Protein AF-A0A929GRC9-F1 (afdb_monomer)

Sequence (116 aa):
LGISRKRATVVATVVITIIGIFCTLSQGPMENIKIFGQGLFSLLEYTSVNLLLPLGGFFIVIFVGWVLGKRNVKDELSNKGVFKARFINLFMVIVRVIAPVAIAIVFLNQLGLLKF

Secondary structure (DSSP, 8-state):
----HHHHHHHHHHHHHHHHHHHHHHTTTTTT--GGGS-HHHHHHHIIIIIIH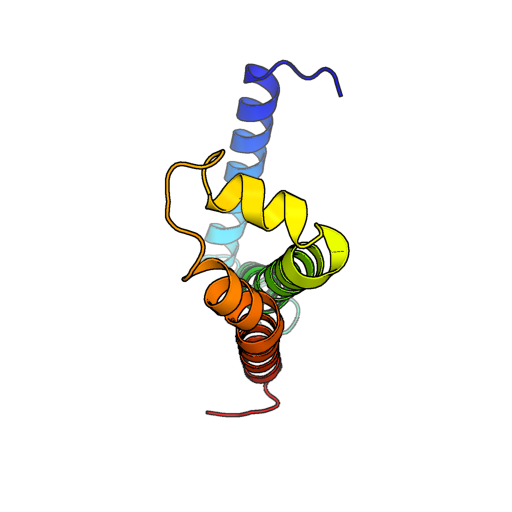HHHHHHHHHIIIIIS-HHHHHHHHTTTTTS-TTHHHHHHHIIIIIHHHHHHHHHHHHTTSS--

Radius of gyration: 20.64 Å; Cα contacts (8 Å, |Δi|>4): 68; chains: 1; bounding box: 52×46×44 Å

Structure (mmCIF, N/CA/C/O backbone):
data_AF-A0A929GRC9-F1
#
_entry.id   AF-A0A929GRC9-F1
#
loop_
_atom_site.group_PDB
_atom_site.id
_atom_site.type_symbol
_atom_site.label_atom_id
_atom_site.label_alt_id
_atom_site.label_comp_id
_atom_site.label_asym_id
_atom_site.label_entity_id
_atom_site.label_seq_id
_atom_site.pdbx_PDB_ins_code
_atom_site.Cartn_x
_atom_site.Cartn_y
_atom_site.Cartn_z
_atom_site.occupancy
_atom_site.B_iso_or_equiv
_atom_site.auth_seq_id
_atom_site.auth_comp_id
_atom_site.auth_asym_id
_atom_site.auth_atom_id
_atom_site.pdbx_PDB_model_num
ATOM 1 N N . LEU A 1 1 ? 1.707 22.481 -3.021 1.00 46.38 1 LEU A N 1
ATOM 2 C CA . LEU A 1 1 ? 1.337 22.292 -1.596 1.00 46.38 1 LEU A CA 1
ATOM 3 C C . LEU A 1 1 ? 2.550 22.583 -0.708 1.00 46.38 1 LEU A C 1
ATOM 5 O O . LEU A 1 1 ? 3.352 21.697 -0.451 1.00 46.38 1 LEU A O 1
ATOM 9 N N . GLY A 1 2 ? 2.734 23.847 -0.310 1.00 60.19 2 GLY A N 1
ATOM 10 C CA . GLY A 1 2 ? 3.877 24.325 0.487 1.00 60.19 2 GLY A CA 1
ATOM 11 C C . GLY A 1 2 ? 3.675 24.156 1.995 1.00 60.19 2 GLY A C 1
ATOM 12 O O . GLY A 1 2 ? 3.682 25.134 2.735 1.00 60.19 2 GLY A O 1
ATOM 13 N N . ILE A 1 3 ? 3.437 22.928 2.457 1.00 68.56 3 ILE A N 1
ATOM 14 C CA . ILE A 1 3 ? 3.255 22.640 3.886 1.00 68.56 3 ILE A CA 1
ATOM 15 C C . ILE A 1 3 ? 4.620 22.299 4.493 1.00 68.56 3 ILE A C 1
ATOM 17 O O . ILE A 1 3 ? 5.319 21.404 4.023 1.00 68.56 3 ILE A O 1
ATOM 21 N N . SER A 1 4 ? 5.010 23.008 5.556 1.00 74.75 4 SER A N 1
ATOM 22 C CA . SER A 1 4 ? 6.207 22.672 6.337 1.00 74.75 4 SER A CA 1
ATOM 23 C C . SER A 1 4 ? 6.089 21.246 6.886 1.00 74.75 4 SER A C 1
ATOM 25 O O . SER A 1 4 ? 5.076 20.917 7.506 1.00 74.75 4 SER A O 1
ATOM 27 N N . ARG A 1 5 ? 7.121 20.409 6.687 1.00 80.88 5 ARG A N 1
ATOM 28 C CA . ARG A 1 5 ? 7.132 18.974 7.053 1.00 80.88 5 ARG A CA 1
ATOM 29 C C . ARG A 1 5 ? 6.608 18.721 8.470 1.00 80.88 5 ARG A C 1
ATOM 31 O O . ARG A 1 5 ? 5.801 17.826 8.673 1.00 80.88 5 ARG A O 1
ATOM 38 N N . LYS A 1 6 ? 6.985 19.581 9.424 1.00 80.62 6 LYS A N 1
ATOM 39 C CA . LYS A 1 6 ? 6.536 19.497 10.823 1.00 80.62 6 LYS A CA 1
ATOM 40 C C . LYS A 1 6 ? 5.020 19.669 10.972 1.00 80.62 6 LYS A C 1
ATOM 42 O O . LYS A 1 6 ? 4.398 18.935 11.727 1.00 80.62 6 LYS A O 1
ATOM 47 N N . ARG A 1 7 ? 4.415 20.611 10.239 1.00 82.19 7 ARG A N 1
ATOM 48 C CA . ARG A 1 7 ? 2.963 20.856 10.283 1.00 82.19 7 ARG A CA 1
ATOM 49 C C . ARG A 1 7 ? 2.183 19.702 9.658 1.00 82.19 7 ARG A C 1
ATOM 51 O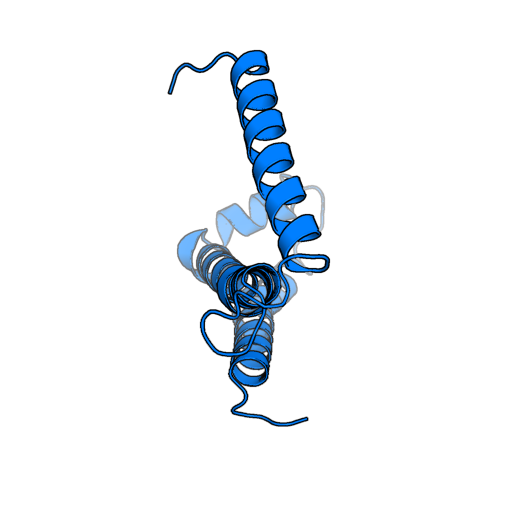 O . ARG A 1 7 ? 1.169 19.307 10.217 1.00 82.19 7 ARG A O 1
ATOM 58 N N . ALA A 1 8 ? 2.675 19.132 8.557 1.00 85.31 8 ALA A N 1
ATOM 59 C CA . ALA A 1 8 ? 2.045 17.971 7.927 1.00 85.31 8 ALA A CA 1
ATOM 60 C C . ALA A 1 8 ? 2.003 16.763 8.876 1.00 85.31 8 ALA A C 1
ATOM 62 O O . ALA A 1 8 ? 0.952 16.147 9.028 1.00 85.31 8 ALA A O 1
ATOM 63 N N . THR A 1 9 ? 3.115 16.472 9.563 1.00 87.88 9 THR A N 1
ATOM 64 C CA . THR A 1 9 ? 3.172 15.375 10.538 1.00 87.88 9 THR A CA 1
ATOM 65 C C . THR A 1 9 ? 2.209 15.600 11.700 1.00 87.88 9 THR A C 1
ATOM 67 O O . THR A 1 9 ? 1.448 14.700 12.019 1.00 87.88 9 THR A O 1
ATOM 70 N N . VAL A 1 10 ? 2.184 16.798 12.298 1.00 90.69 10 VAL A N 1
ATOM 71 C CA . VAL A 1 10 ? 1.295 17.082 13.441 1.00 90.69 10 VAL A CA 1
ATOM 72 C C . VAL A 1 10 ? -0.177 16.949 13.053 1.00 90.69 10 VAL A C 1
ATOM 74 O O . VAL A 1 10 ? -0.942 16.324 13.782 1.00 90.69 10 VAL A O 1
ATOM 77 N N . VAL A 1 11 ? -0.571 17.480 11.891 1.00 89.50 11 VAL A N 1
ATOM 78 C CA . VAL A 1 11 ? -1.951 17.356 11.399 1.00 89.50 11 VAL A CA 1
ATOM 79 C C . VAL A 1 11 ? -2.309 15.890 11.156 1.00 89.50 11 VAL A C 1
ATOM 81 O O . VAL A 1 11 ? -3.356 15.446 11.616 1.00 89.50 11 VAL A O 1
ATOM 84 N N . ALA A 1 12 ? -1.433 15.121 10.502 1.00 89.06 12 ALA A N 1
ATOM 85 C CA . ALA A 1 12 ? -1.665 13.698 10.273 1.00 89.06 12 ALA A CA 1
ATOM 86 C C . ALA A 1 12 ? -1.811 12.925 11.593 1.00 89.06 12 ALA A C 1
ATOM 88 O O . ALA A 1 12 ? -2.761 12.163 11.743 1.00 89.06 12 ALA A O 1
ATOM 89 N N . THR A 1 13 ? -0.933 13.165 12.573 1.00 90.31 13 THR A N 1
ATOM 90 C CA . THR A 1 13 ? -1.005 12.508 13.886 1.00 90.31 13 THR A CA 1
ATOM 91 C C . THR A 1 13 ? -2.313 12.824 14.603 1.00 90.31 13 THR A C 1
ATOM 93 O O . THR A 1 13 ? -2.966 11.910 15.091 1.00 9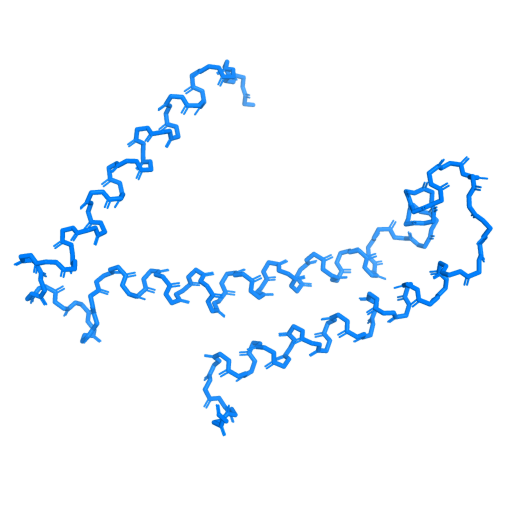0.31 13 THR A O 1
ATOM 96 N N . VAL A 1 14 ? -2.735 14.092 14.647 1.00 93.12 14 VAL A N 1
ATOM 97 C CA . VAL A 1 14 ? -3.993 14.478 15.308 1.00 93.12 14 VAL A CA 1
ATOM 98 C C . VAL A 1 14 ? -5.194 13.817 14.630 1.00 93.12 14 VAL A C 1
ATOM 100 O O . VAL A 1 14 ? -6.044 13.250 15.313 1.00 93.12 14 VAL A O 1
ATOM 103 N N . VAL A 1 15 ? -5.242 13.832 13.296 1.00 90.38 15 VAL A N 1
ATOM 104 C CA . VAL A 1 15 ? -6.335 13.219 12.528 1.00 90.38 15 VAL A CA 1
ATOM 105 C C . VAL A 1 15 ? -6.392 11.708 12.761 1.00 90.38 15 VAL A C 1
ATOM 107 O O . VAL A 1 15 ? -7.461 11.181 13.063 1.00 90.38 15 VAL A O 1
ATOM 110 N N . ILE A 1 16 ? -5.252 11.014 12.682 1.00 88.75 16 ILE A N 1
ATOM 111 C CA . ILE A 1 16 ? -5.183 9.562 12.895 1.00 88.75 16 ILE A CA 1
ATOM 112 C C . ILE A 1 16 ? -5.581 9.204 14.331 1.00 88.75 16 ILE A C 1
ATOM 114 O O . ILE A 1 16 ? -6.323 8.246 14.522 1.00 88.75 16 ILE A O 1
ATOM 118 N N . THR A 1 17 ? -5.160 9.979 15.334 1.00 89.56 17 THR A N 1
ATOM 119 C CA . THR A 1 17 ? -5.540 9.740 16.735 1.00 89.56 17 THR A CA 1
ATOM 120 C C . THR A 1 17 ? -7.042 9.909 16.956 1.00 89.56 17 THR A C 1
ATOM 122 O O . THR A 1 17 ? -7.650 9.066 17.609 1.00 89.56 17 THR A O 1
ATOM 125 N N . ILE A 1 18 ? -7.670 10.947 16.389 1.00 88.00 18 ILE A N 1
ATOM 126 C CA . ILE A 1 18 ? -9.126 11.152 16.506 1.00 88.00 18 ILE A CA 1
ATOM 127 C C . ILE A 1 18 ? -9.888 9.992 15.855 1.00 88.00 18 ILE A C 1
ATOM 129 O O . ILE A 1 18 ? -10.798 9.433 16.469 1.00 88.00 18 ILE A O 1
ATOM 133 N N . ILE A 1 19 ? -9.489 9.595 14.641 1.00 84.38 19 ILE A N 1
ATOM 134 C CA . ILE A 1 19 ? -10.086 8.449 13.941 1.00 84.38 19 ILE A CA 1
ATOM 135 C C . ILE A 1 19 ? -9.877 7.167 14.757 1.00 84.38 19 ILE A C 1
ATOM 137 O O . ILE A 1 19 ? -10.823 6.414 14.952 1.00 84.38 19 ILE A O 1
ATOM 141 N N . GLY A 1 20 ? -8.678 6.948 15.303 1.00 82.62 20 GLY A N 1
ATOM 142 C CA . GLY A 1 20 ? -8.352 5.790 16.136 1.00 82.62 20 GLY A CA 1
ATOM 143 C C . GLY A 1 20 ? -9.200 5.700 17.407 1.00 82.62 20 GLY A C 1
ATOM 144 O O . GLY A 1 20 ? -9.697 4.625 17.729 1.00 82.62 20 GLY A O 1
ATOM 145 N N . ILE A 1 21 ? -9.439 6.823 18.093 1.00 84.19 21 ILE A N 1
ATOM 146 C CA . ILE A 1 21 ? -10.338 6.873 19.259 1.00 84.19 21 ILE A CA 1
ATOM 147 C C . ILE A 1 21 ? -11.762 6.481 18.849 1.00 84.19 21 ILE A C 1
ATOM 149 O O . ILE A 1 21 ? -12.397 5.681 19.535 1.00 84.19 21 ILE A O 1
ATOM 153 N N . PHE A 1 22 ? -12.251 6.998 17.718 1.00 78.56 22 PHE A N 1
ATOM 154 C CA . PHE A 1 22 ? -13.580 6.666 17.200 1.00 78.56 22 PHE A CA 1
ATOM 155 C C . PHE A 1 22 ? -13.695 5.181 16.816 1.00 78.56 22 PHE A C 1
ATOM 157 O O . PHE A 1 22 ? -14.694 4.530 17.122 1.00 78.56 22 PHE A O 1
ATOM 164 N N . CYS A 1 23 ? -12.641 4.621 16.216 1.00 75.75 23 CYS A N 1
ATOM 165 C CA . CYS A 1 23 ? -12.529 3.203 15.880 1.00 75.75 23 CYS A CA 1
ATOM 166 C C . CYS A 1 23 ? -12.588 2.301 17.122 1.00 75.75 23 CYS A C 1
ATOM 168 O O . CYS A 1 23 ? -13.371 1.354 17.148 1.00 75.75 23 CYS A O 1
ATOM 170 N N . THR A 1 24 ? -11.819 2.617 18.168 1.00 77.88 24 THR A N 1
ATOM 171 C CA . THR A 1 24 ? -11.823 1.855 19.429 1.00 77.88 24 THR A CA 1
ATOM 172 C C . THR A 1 24 ? -13.161 1.980 20.159 1.00 77.88 24 THR A C 1
ATOM 174 O O . THR A 1 24 ? -13.671 1.000 20.697 1.00 77.88 24 THR A O 1
ATOM 177 N N . LEU A 1 25 ? -13.782 3.164 20.141 1.00 75.19 25 LEU A N 1
ATOM 178 C CA . LEU A 1 25 ? -15.093 3.385 20.757 1.00 75.19 25 LEU A CA 1
ATOM 179 C C . LEU A 1 25 ? -16.209 2.602 20.040 1.00 75.19 25 LEU A C 1
ATOM 181 O O . LEU A 1 25 ? -17.109 2.074 20.697 1.00 75.19 25 LEU A O 1
ATOM 185 N N . SER A 1 26 ? -16.115 2.466 18.710 1.00 70.31 26 SER A N 1
ATOM 186 C CA . SER A 1 26 ? -17.021 1.643 17.896 1.00 70.31 26 SER A CA 1
ATOM 187 C C . SER A 1 26 ? -16.931 0.142 18.205 1.00 70.31 26 SER A C 1
ATOM 189 O O . SER A 1 26 ? -17.874 -0.569 17.865 1.00 70.31 26 SER A O 1
ATOM 191 N N . GLN A 1 27 ? -15.835 -0.341 18.803 1.00 67.19 27 GLN A N 1
ATOM 192 C CA . GLN A 1 27 ? -15.663 -1.745 19.216 1.00 67.19 27 GLN A CA 1
ATOM 193 C C . GLN A 1 27 ? -16.103 -2.018 20.665 1.00 67.19 27 GLN A C 1
ATOM 195 O O . GLN A 1 27 ? -16.151 -3.172 21.071 1.00 67.19 27 GLN A O 1
ATOM 200 N N . GLY A 1 28 ? -16.386 -0.982 21.462 1.00 70.88 28 GLY A N 1
ATOM 201 C CA . GLY A 1 28 ? -16.771 -1.130 22.869 1.00 70.88 28 GLY A CA 1
ATOM 202 C C . GLY A 1 28 ? -18.189 -0.612 23.149 1.00 70.88 28 GLY A C 1
ATOM 203 O O . GLY A 1 28 ? -19.160 -1.259 22.769 1.00 70.88 28 GLY A O 1
ATOM 204 N N . PRO A 1 29 ? -18.371 0.555 23.797 1.00 57.72 29 PRO A N 1
ATOM 205 C CA . PRO A 1 29 ? -19.689 1.006 24.274 1.00 57.72 29 PRO A CA 1
ATOM 206 C C . PRO A 1 29 ? -20.704 1.321 23.163 1.00 57.72 29 PRO A C 1
ATOM 208 O O . PRO A 1 29 ? -21.905 1.391 23.420 1.00 57.72 29 PRO A O 1
ATOM 211 N N . MET A 1 30 ? -20.224 1.558 21.937 1.00 54.12 30 MET A N 1
ATOM 212 C CA . MET A 1 30 ? -21.021 2.006 20.790 1.00 54.12 30 MET A CA 1
ATOM 213 C C . MET A 1 30 ? -21.345 0.878 19.795 1.00 54.12 30 MET A C 1
ATOM 215 O O . MET A 1 30 ? -21.791 1.162 18.685 1.00 54.12 30 MET A O 1
ATOM 219 N N . GLU A 1 31 ? -21.199 -0.392 20.198 1.00 57.00 31 GLU A N 1
ATOM 220 C CA . GLU A 1 31 ? -21.593 -1.570 19.399 1.00 57.00 31 GLU A CA 1
ATOM 221 C C . GLU A 1 31 ? -23.061 -1.548 18.933 1.00 57.00 31 GLU A C 1
ATOM 223 O O . GLU A 1 31 ? -23.420 -2.247 17.986 1.00 57.00 31 GLU A O 1
ATOM 228 N N . ASN A 1 32 ? -23.924 -0.757 19.583 1.00 52.19 32 ASN A N 1
ATOM 229 C CA . ASN A 1 32 ? -25.338 -0.624 19.227 1.00 52.19 32 ASN A CA 1
ATOM 230 C C . ASN A 1 32 ? -25.602 0.266 18.000 1.00 52.19 32 ASN A C 1
ATOM 232 O O . ASN A 1 32 ? -26.669 0.147 17.399 1.00 52.19 32 ASN A O 1
ATOM 236 N N . ILE A 1 33 ? -24.659 1.117 17.571 1.00 56.06 33 ILE A N 1
ATOM 237 C CA . ILE A 1 33 ? -24.798 1.871 16.311 1.00 56.06 33 ILE A CA 1
ATOM 238 C C . ILE A 1 33 ? -24.245 1.010 15.171 1.00 56.06 33 ILE A C 1
ATOM 240 O O . ILE A 1 33 ? -23.171 1.250 14.620 1.00 56.06 33 ILE A O 1
ATOM 244 N N . LYS A 1 34 ? -24.989 -0.047 14.835 1.00 55.28 34 LYS A N 1
ATOM 245 C CA . LYS A 1 34 ? -24.688 -0.928 13.702 1.00 55.28 34 LYS A CA 1
ATOM 246 C C . LYS A 1 34 ? -25.263 -0.318 12.433 1.00 55.28 34 LYS A C 1
ATOM 248 O O . LYS A 1 34 ? -26.421 -0.546 12.093 1.00 55.28 34 LYS A O 1
ATOM 253 N N . ILE A 1 35 ? -24.458 0.445 11.705 1.00 55.72 35 ILE A N 1
ATOM 254 C CA . ILE A 1 35 ? -24.790 0.775 10.319 1.00 55.72 35 ILE A CA 1
ATOM 255 C C . ILE A 1 35 ? -24.493 -0.496 9.515 1.00 55.72 35 ILE A C 1
ATOM 257 O O . ILE A 1 35 ? -23.342 -0.902 9.414 1.00 55.72 35 ILE A O 1
ATOM 261 N N . PHE A 1 36 ? -25.527 -1.150 8.976 1.00 52.81 36 PHE A N 1
ATOM 262 C CA . PHE A 1 36 ? -25.404 -2.359 8.139 1.00 52.81 36 PHE A CA 1
ATOM 263 C C . PHE A 1 36 ? -25.071 -3.690 8.856 1.00 52.81 36 PHE A C 1
ATOM 265 O O . PHE A 1 36 ? -24.626 -4.642 8.221 1.00 52.81 36 PHE A O 1
ATOM 272 N N . GLY A 1 37 ? -25.309 -3.804 10.169 1.00 59.88 37 GLY A N 1
ATOM 273 C CA . GLY A 1 37 ? -25.124 -5.068 10.910 1.00 59.88 37 GLY A CA 1
ATOM 274 C C . GLY A 1 37 ? -23.676 -5.390 11.311 1.00 59.88 37 GLY A C 1
ATOM 275 O O . GLY A 1 37 ? -23.448 -6.369 12.019 1.00 59.88 37 GLY A O 1
ATOM 276 N N . GLN A 1 38 ? -22.721 -4.537 10.938 1.00 58.41 38 GLN A N 1
ATOM 277 C CA . GLN A 1 38 ? -21.325 -4.557 11.381 1.00 58.41 38 GLN A CA 1
ATOM 278 C C . GLN A 1 38 ? -20.976 -3.205 12.025 1.00 58.41 38 GLN A C 1
ATOM 280 O O . GLN A 1 38 ? -21.611 -2.191 11.732 1.00 58.41 38 GLN A O 1
ATOM 285 N N . GLY A 1 39 ? -20.007 -3.176 12.944 1.00 72.88 39 GLY A N 1
ATOM 286 C CA . GLY A 1 39 ? -19.521 -1.914 13.512 1.00 72.88 39 GLY A CA 1
ATOM 287 C C . GLY A 1 39 ? -18.891 -1.038 12.423 1.00 72.88 39 GLY A C 1
ATOM 288 O O . GLY A 1 39 ? -18.300 -1.564 11.477 1.00 72.88 39 GLY A O 1
ATOM 289 N N . LEU A 1 40 ? -18.983 0.291 12.551 1.00 73.62 40 LEU A N 1
ATOM 290 C CA . LEU A 1 40 ? -18.401 1.221 11.571 1.00 73.62 40 LEU A CA 1
ATOM 291 C C . LEU A 1 40 ? -16.907 0.936 11.344 1.00 73.62 40 LEU A C 1
ATOM 293 O O . LEU A 1 40 ? -16.435 0.983 10.210 1.00 73.62 40 LEU A O 1
ATOM 297 N N . PHE A 1 41 ? -16.184 0.585 12.411 1.00 77.81 41 PHE A N 1
ATOM 298 C CA . PHE A 1 41 ? -14.787 0.170 12.321 1.00 77.81 41 PHE A CA 1
ATOM 299 C C . PHE A 1 41 ? -14.589 -1.023 11.381 1.00 77.81 41 PHE A C 1
ATOM 301 O O . PHE A 1 41 ? -13.794 -0.929 10.452 1.00 77.81 41 PHE A O 1
ATOM 308 N N . SER A 1 42 ? -15.341 -2.110 11.573 1.00 76.38 42 SER A N 1
ATOM 309 C CA . SER A 1 42 ? -15.208 -3.318 10.753 1.00 76.38 42 SER A CA 1
ATOM 310 C C . SER A 1 42 ? -15.534 -3.059 9.285 1.00 76.38 42 SER A C 1
ATOM 312 O O . SER A 1 42 ? -14.886 -3.622 8.409 1.00 76.38 42 SER A O 1
ATOM 314 N N . LEU A 1 43 ? -16.493 -2.175 8.992 1.00 80.62 43 LEU A N 1
ATOM 315 C CA . LEU A 1 43 ? -16.840 -1.820 7.614 1.00 80.62 43 LEU A CA 1
ATOM 316 C C . LEU A 1 43 ? -15.706 -1.037 6.924 1.00 80.62 43 LEU A C 1
ATOM 318 O O . LEU A 1 43 ? -15.358 -1.303 5.768 1.00 80.62 43 LEU A O 1
ATOM 322 N N . LEU A 1 44 ? -15.104 -0.086 7.644 1.00 79.44 44 LEU A N 1
ATOM 323 C CA . LEU A 1 44 ? -13.957 0.692 7.167 1.00 79.44 44 LEU A CA 1
ATOM 324 C C . LEU A 1 44 ? -12.697 -0.171 7.032 1.00 79.44 44 LEU A C 1
ATOM 326 O O . LEU A 1 44 ? -11.960 -0.031 6.054 1.00 79.44 44 LEU A O 1
ATOM 330 N N . GLU A 1 45 ? -12.467 -1.078 7.978 1.00 82.94 45 GLU A N 1
ATOM 331 C CA . GLU A 1 45 ? -11.370 -2.042 7.947 1.00 82.94 45 GLU A CA 1
ATOM 332 C C . GLU A 1 45 ? -11.519 -2.996 6.758 1.00 82.94 45 GLU A C 1
ATOM 334 O O . GLU A 1 45 ? -10.590 -3.119 5.962 1.00 82.94 45 GLU A O 1
ATOM 339 N N . TYR A 1 46 ? -12.706 -3.579 6.559 1.00 82.38 46 TYR A N 1
ATOM 340 C CA . TYR A 1 46 ? -12.998 -4.452 5.422 1.00 82.38 46 TYR A CA 1
ATOM 341 C C . TYR A 1 46 ? -12.767 -3.732 4.090 1.00 82.38 46 TYR A C 1
ATOM 343 O O . TYR A 1 46 ? -12.076 -4.237 3.208 1.00 82.38 46 TYR A O 1
ATOM 351 N N . THR A 1 47 ? -13.278 -2.508 3.958 1.00 83.94 47 THR A N 1
ATOM 352 C CA . THR A 1 47 ? -13.068 -1.697 2.752 1.00 83.94 47 THR A CA 1
ATOM 353 C C . THR A 1 47 ? -11.582 -1.384 2.545 1.00 83.94 47 THR A C 1
ATOM 355 O O . THR A 1 47 ? -11.075 -1.424 1.427 1.00 83.94 47 THR A O 1
ATOM 358 N N . SER A 1 48 ? -10.831 -1.106 3.607 1.00 86.75 48 SER A N 1
ATOM 359 C CA . SER A 1 48 ? -9.413 -0.758 3.474 1.00 86.75 48 SER A CA 1
ATOM 360 C C . SER A 1 48 ? -8.550 -1.973 3.110 1.00 86.75 48 SER A C 1
ATOM 362 O O . SER A 1 48 ? -7.750 -1.917 2.174 1.00 86.75 48 SER A O 1
ATOM 364 N N . VAL A 1 49 ? -8.731 -3.084 3.826 1.00 85.19 49 VAL A N 1
ATOM 365 C CA . VAL A 1 49 ? -7.897 -4.290 3.714 1.00 85.19 49 VAL A CA 1
ATOM 366 C C . VAL A 1 49 ? -8.271 -5.143 2.512 1.00 85.19 49 VAL A C 1
ATOM 368 O O . VAL A 1 49 ? -7.390 -5.626 1.805 1.00 85.19 49 VAL A O 1
ATOM 371 N N . ASN A 1 50 ? -9.563 -5.297 2.243 1.00 83.31 50 ASN A N 1
ATOM 372 C CA . ASN A 1 50 ? -10.038 -6.248 1.241 1.00 83.31 50 ASN A CA 1
ATOM 373 C C . ASN A 1 50 ? -10.320 -5.585 -0.110 1.00 83.31 50 ASN A C 1
ATOM 375 O O . ASN A 1 50 ? -10.239 -6.250 -1.140 1.00 83.31 50 ASN A O 1
ATOM 379 N N . LEU A 1 51 ? -10.584 -4.273 -0.131 1.00 84.75 51 LEU A N 1
ATOM 380 C CA . LEU A 1 51 ? -10.821 -3.517 -1.365 1.00 84.75 51 LEU A CA 1
ATOM 381 C C . LEU A 1 51 ? -9.604 -2.653 -1.732 1.00 84.75 51 LEU A C 1
ATOM 383 O O . LEU A 1 51 ? -8.985 -2.889 -2.769 1.00 84.75 51 LEU A O 1
ATOM 387 N N . LEU A 1 52 ? -9.225 -1.684 -0.887 1.00 87.31 52 LEU A N 1
ATO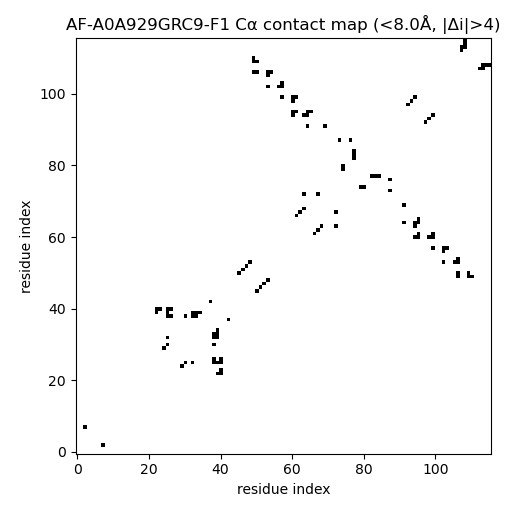M 388 C CA . LEU A 1 52 ? -8.192 -0.688 -1.218 1.00 87.31 52 LEU A CA 1
ATOM 389 C C . LEU A 1 52 ? -6.795 -1.286 -1.411 1.00 87.31 52 LEU A C 1
ATOM 391 O O . LEU A 1 52 ? -6.106 -0.905 -2.354 1.00 87.31 52 LEU A O 1
ATOM 395 N N . LEU A 1 53 ? -6.365 -2.196 -0.534 1.00 87.00 53 LEU A N 1
ATOM 396 C CA . LEU A 1 53 ? -5.034 -2.811 -0.594 1.00 87.00 53 LEU A CA 1
ATOM 397 C C . LEU A 1 53 ? -4.829 -3.634 -1.883 1.00 87.00 53 LEU A C 1
ATOM 399 O O . LEU A 1 53 ? -3.871 -3.353 -2.611 1.00 87.00 53 LEU A O 1
ATOM 403 N N . PRO A 1 54 ? -5.719 -4.583 -2.239 1.00 85.69 54 PRO A N 1
ATOM 404 C CA . PRO A 1 54 ? -5.617 -5.308 -3.502 1.00 85.69 54 PRO A CA 1
ATOM 405 C C . PRO A 1 54 ? -5.758 -4.404 -4.729 1.00 85.69 54 PRO A C 1
ATOM 407 O O . PRO A 1 54 ? -4.979 -4.552 -5.667 1.00 85.69 54 PRO A O 1
ATOM 410 N N . LEU A 1 55 ? -6.683 -3.432 -4.728 1.00 87.12 55 LEU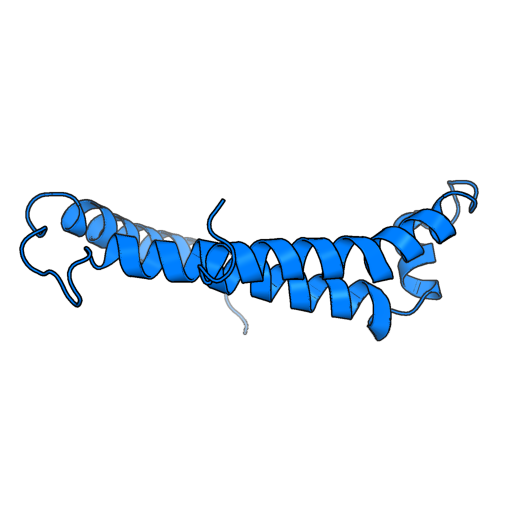 A N 1
ATOM 411 C CA . LEU A 1 55 ? -6.822 -2.473 -5.834 1.00 87.12 55 LEU A CA 1
ATOM 412 C C . LEU A 1 55 ? -5.561 -1.627 -6.014 1.00 87.12 55 LEU A C 1
ATOM 414 O O . LEU A 1 55 ? -5.070 -1.478 -7.132 1.00 87.12 55 LEU A O 1
ATOM 418 N N . GLY A 1 56 ? -5.005 -1.105 -4.921 1.00 87.94 56 GLY A N 1
ATOM 419 C CA . GLY A 1 56 ? -3.757 -0.349 -4.935 1.00 87.94 56 GLY A CA 1
ATOM 420 C C . GLY A 1 56 ? -2.606 -1.188 -5.482 1.00 87.94 56 GLY A C 1
ATOM 421 O O . GLY A 1 56 ? -1.905 -0.754 -6.395 1.00 87.94 56 GLY A O 1
ATOM 422 N N . GLY A 1 57 ? -2.466 -2.426 -5.000 1.00 85.62 57 GLY A N 1
ATOM 423 C CA . GLY A 1 57 ? -1.497 -3.385 -5.527 1.00 85.62 57 GLY A CA 1
ATOM 424 C C . GLY A 1 57 ? -1.695 -3.657 -7.019 1.00 85.62 57 GLY A C 1
ATOM 425 O O . GLY A 1 57 ? -0.724 -3.664 -7.774 1.00 85.62 57 GLY A O 1
ATOM 426 N N . PHE A 1 58 ? -2.941 -3.829 -7.467 1.00 85.31 58 PHE A N 1
ATOM 427 C CA . PHE A 1 58 ? -3.277 -4.097 -8.866 1.00 85.31 58 PHE A CA 1
ATOM 428 C C . PHE A 1 58 ? -2.843 -2.947 -9.776 1.00 85.31 58 PHE A C 1
ATOM 430 O O . PHE A 1 58 ? -2.159 -3.168 -10.779 1.00 85.31 58 PHE A O 1
ATOM 437 N N . PHE A 1 59 ? -3.167 -1.709 -9.388 1.00 86.06 59 PHE A N 1
ATOM 438 C CA . PHE A 1 59 ? -2.745 -0.520 -10.124 1.00 86.06 59 PHE A CA 1
ATOM 439 C C . PHE A 1 59 ?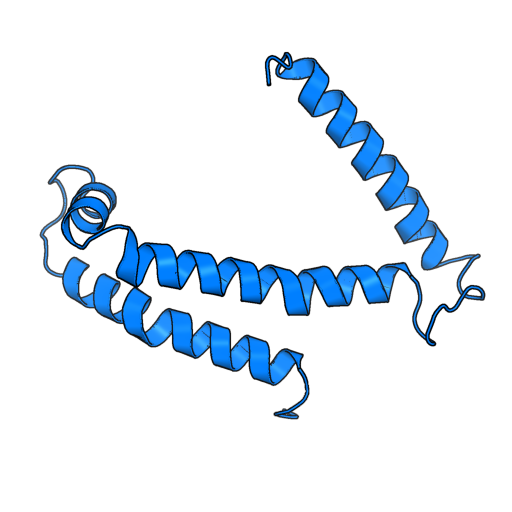 -1.225 -0.371 -10.152 1.00 86.06 59 PHE A C 1
ATOM 441 O O . PHE A 1 59 ? -0.670 -0.090 -11.215 1.00 86.06 59 PHE A O 1
ATOM 448 N N . ILE A 1 60 ? -0.538 -0.613 -9.030 1.00 84.88 60 ILE A N 1
ATOM 449 C CA . ILE A 1 60 ? 0.930 -0.558 -8.967 1.00 84.88 60 ILE A CA 1
ATOM 450 C C . ILE A 1 60 ? 1.545 -1.602 -9.903 1.00 84.88 60 ILE A C 1
ATOM 452 O O . ILE A 1 60 ? 2.447 -1.284 -10.673 1.00 84.88 60 ILE A O 1
ATOM 456 N N . VAL A 1 61 ? 1.049 -2.838 -9.889 1.00 83.25 61 VAL A N 1
ATOM 457 C CA . VAL A 1 61 ? 1.587 -3.925 -10.718 1.00 83.25 61 VAL A CA 1
ATOM 458 C C . VAL A 1 61 ? 1.354 -3.680 -12.208 1.00 83.25 61 VAL A C 1
ATOM 460 O O . VAL A 1 61 ? 2.268 -3.895 -13.006 1.00 83.25 61 VAL A O 1
ATOM 463 N N . ILE A 1 62 ? 0.183 -3.169 -12.599 1.00 81.69 62 ILE A N 1
ATOM 464 C CA . ILE A 1 62 ? -0.067 -2.745 -13.985 1.00 81.69 62 ILE A CA 1
ATOM 465 C C . ILE A 1 62 ? 0.872 -1.601 -14.366 1.00 81.69 62 ILE A C 1
ATOM 467 O O . ILE A 1 62 ? 1.501 -1.643 -15.426 1.00 81.69 62 ILE A O 1
ATOM 471 N N . PHE A 1 63 ? 1.016 -0.601 -13.497 1.00 81.75 63 PHE A N 1
ATOM 472 C CA . PHE A 1 63 ? 1.889 0.538 -13.748 1.00 81.75 63 PHE A CA 1
ATOM 473 C C . PHE A 1 63 ? 3.349 0.100 -13.937 1.00 81.75 63 PHE A C 1
ATOM 475 O O . PHE A 1 63 ? 3.976 0.450 -14.936 1.00 81.75 63 PHE A O 1
ATOM 482 N N . VAL A 1 64 ? 3.876 -0.751 -13.056 1.00 77.88 64 VAL A N 1
ATOM 483 C CA . VAL A 1 64 ? 5.251 -1.268 -13.156 1.00 77.88 64 VAL A CA 1
ATOM 484 C C . VAL A 1 64 ? 5.417 -2.213 -14.355 1.00 77.88 64 VAL A C 1
ATOM 486 O O . VAL A 1 64 ? 6.412 -2.136 -15.077 1.00 77.88 64 VAL A O 1
ATOM 489 N N . GLY A 1 65 ? 4.450 -3.098 -14.607 1.00 73.69 65 GLY A N 1
ATOM 490 C CA . GLY A 1 65 ? 4.540 -4.124 -15.650 1.00 73.69 65 GLY A CA 1
ATOM 491 C C . GLY A 1 65 ? 4.328 -3.613 -17.081 1.00 73.69 65 GLY A C 1
ATOM 492 O O . GLY A 1 65 ? 4.893 -4.187 -18.027 1.00 73.69 65 GLY A O 1
ATOM 493 N N . TRP A 1 66 ? 3.520 -2.561 -17.254 1.00 73.31 66 TRP A N 1
ATOM 494 C CA . TRP A 1 66 ? 3.109 -2.034 -18.561 1.00 73.31 66 TRP A CA 1
ATOM 495 C C . TRP A 1 66 ? 3.510 -0.576 -18.811 1.00 73.31 66 TRP A C 1
ATOM 497 O O . TRP A 1 66 ? 3.891 -0.271 -19.939 1.00 73.31 66 TRP A O 1
ATOM 507 N N . VAL A 1 67 ? 3.484 0.306 -17.804 1.00 72.31 67 VAL A N 1
ATOM 508 C CA . VAL A 1 67 ? 3.683 1.759 -18.003 1.00 72.31 67 VAL A CA 1
ATOM 509 C C . VAL A 1 67 ? 5.133 2.201 -17.779 1.00 72.31 67 VAL A C 1
ATOM 511 O O . VAL A 1 67 ? 5.645 3.004 -18.553 1.00 72.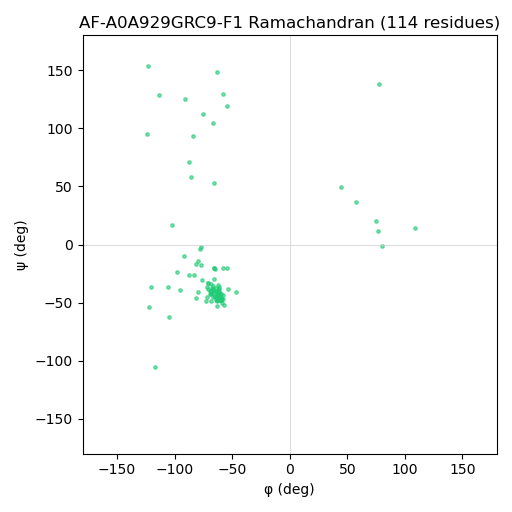31 67 VAL A O 1
ATOM 514 N N . LEU A 1 68 ? 5.835 1.650 -16.782 1.00 69.00 68 LEU A N 1
ATOM 515 C CA . LEU A 1 68 ? 7.188 2.099 -16.406 1.00 69.00 68 LEU A CA 1
ATOM 516 C C . LEU A 1 68 ? 8.250 1.838 -17.496 1.00 69.00 68 LEU A C 1
ATOM 518 O O . LEU A 1 68 ? 9.295 2.482 -17.524 1.00 69.00 68 LEU A O 1
ATOM 522 N N . GLY A 1 69 ? 7.976 0.913 -18.422 1.00 60.09 69 GLY A N 1
ATOM 523 C CA . GLY A 1 69 ? 8.867 0.566 -19.527 1.00 60.09 69 GLY A CA 1
ATOM 524 C C . GLY A 1 69 ? 10.036 -0.331 -19.099 1.00 60.09 69 GLY A C 1
ATOM 525 O O . GLY A 1 69 ? 10.692 -0.127 -18.079 1.00 60.09 69 GLY A O 1
ATOM 526 N N . LYS A 1 70 ? 10.358 -1.341 -19.921 1.00 59.78 70 LYS A N 1
ATOM 527 C CA . LYS A 1 70 ? 11.386 -2.357 -19.605 1.00 59.78 70 LYS A CA 1
ATOM 528 C C . LYS A 1 70 ? 12.785 -1.782 -19.330 1.00 59.78 70 LYS A C 1
ATOM 530 O O . LYS A 1 70 ? 13.610 -2.492 -18.772 1.00 59.78 70 LYS A O 1
ATOM 535 N N . ARG A 1 71 ? 13.085 -0.556 -19.779 1.00 58.66 71 ARG A N 1
ATOM 536 C CA . ARG A 1 71 ? 14.395 0.100 -19.599 1.00 58.66 71 ARG A CA 1
ATOM 537 C C . ARG A 1 71 ? 14.522 0.735 -18.210 1.00 58.66 71 ARG A C 1
ATOM 539 O O . ARG A 1 71 ? 15.485 0.427 -17.527 1.00 58.66 71 ARG A O 1
ATOM 546 N N . ASN A 1 72 ? 13.513 1.467 -17.736 1.00 60.94 72 ASN A N 1
ATOM 547 C CA . ASN A 1 72 ? 13.550 2.072 -16.397 1.00 60.94 72 ASN A CA 1
ATOM 548 C C . ASN A 1 72 ? 13.501 1.016 -15.287 1.00 60.94 72 ASN A C 1
ATOM 550 O O . ASN A 1 72 ? 14.256 1.105 -14.328 1.00 60.94 72 ASN A O 1
ATOM 554 N N . VAL A 1 73 ? 12.698 -0.043 -15.465 1.00 60.81 73 VAL A N 1
ATOM 555 C CA . VAL A 1 73 ? 12.673 -1.188 -14.533 1.00 60.81 73 VAL A CA 1
ATOM 556 C C . VAL A 1 73 ? 14.044 -1.873 -14.470 1.00 60.81 73 VAL A C 1
ATOM 558 O O . VAL A 1 73 ? 14.490 -2.286 -13.405 1.00 60.81 73 VAL A O 1
ATOM 561 N N . LYS A 1 74 ? 14.742 -1.982 -15.609 1.00 56.69 74 LYS A N 1
ATOM 562 C CA . LYS A 1 74 ? 16.108 -2.520 -15.662 1.00 56.69 74 LYS A CA 1
ATOM 563 C C . LYS A 1 74 ? 17.113 -1.612 -14.969 1.00 56.69 74 LYS A C 1
ATOM 565 O O . LYS A 1 74 ? 17.974 -2.137 -14.277 1.00 56.69 74 LYS A O 1
ATOM 570 N N . ASP A 1 75 ? 17.010 -0.303 -15.145 1.00 61.41 75 ASP A N 1
ATOM 571 C CA . ASP A 1 75 ? 17.953 0.650 -14.561 1.00 61.41 75 ASP A CA 1
ATOM 572 C C . ASP A 1 75 ? 17.779 0.779 -13.039 1.00 61.41 75 ASP A C 1
ATOM 574 O O . ASP A 1 75 ? 18.784 0.847 -12.324 1.00 61.41 75 ASP A O 1
ATOM 578 N N . GLU A 1 76 ? 16.539 0.708 -12.534 1.00 64.69 76 GLU A N 1
ATOM 579 C CA . GLU A 1 76 ? 16.251 0.627 -11.094 1.00 64.69 76 GLU A CA 1
ATOM 580 C C . GLU A 1 76 ? 16.705 -0.708 -10.486 1.00 64.69 76 GLU A C 1
ATOM 582 O O . GLU A 1 76 ? 17.419 -0.713 -9.485 1.00 64.69 76 GLU A O 1
ATOM 587 N N . LEU A 1 77 ? 16.367 -1.850 -11.101 1.00 57.59 77 LEU A N 1
ATOM 588 C CA . LEU A 1 77 ? 16.734 -3.173 -10.566 1.00 57.59 77 LEU A CA 1
ATOM 589 C C . LEU A 1 77 ? 18.227 -3.485 -10.685 1.00 57.59 77 LEU A C 1
ATOM 591 O O . LEU A 1 77 ? 18.783 -4.191 -9.848 1.00 57.59 77 LEU A O 1
ATOM 595 N N . SER A 1 78 ? 18.881 -2.995 -11.738 1.00 54.66 78 SER A N 1
ATOM 596 C CA . SER A 1 78 ? 20.319 -3.185 -11.955 1.00 54.66 78 SER A CA 1
ATOM 597 C C . SER A 1 78 ? 21.163 -2.241 -11.091 1.00 54.66 78 SER A C 1
ATOM 599 O O . SER A 1 78 ? 22.392 -2.323 -11.134 1.00 54.66 78 SER A O 1
ATOM 601 N N . ASN A 1 79 ? 20.532 -1.338 -10.324 1.00 56.97 79 ASN A N 1
ATOM 602 C CA . ASN A 1 79 ? 21.204 -0.293 -9.553 1.00 56.97 79 ASN A CA 1
ATOM 603 C C . ASN A 1 79 ? 22.295 0.399 -10.394 1.00 56.97 79 ASN A C 1
ATOM 605 O O . ASN A 1 79 ? 23.459 0.466 -10.002 1.00 56.97 79 ASN A O 1
ATOM 609 N N . LYS A 1 80 ? 21.934 0.813 -11.619 1.00 54.62 80 LYS A N 1
ATOM 610 C CA . LYS A 1 80 ? 22.863 1.372 -12.622 1.00 54.62 80 LYS A CA 1
ATOM 611 C C . LYS A 1 80 ? 24.047 0.464 -13.028 1.00 54.62 80 LYS A C 1
ATOM 613 O O . LYS A 1 80 ? 25.127 0.968 -13.319 1.00 54.62 80 LYS A O 1
ATOM 618 N N . GLY A 1 81 ? 23.857 -0.856 -13.128 1.00 51.78 81 GLY A N 1
ATOM 619 C CA . GLY A 1 81 ? 24.782 -1.745 -13.856 1.00 51.78 81 GLY A CA 1
ATOM 620 C C . GLY A 1 81 ? 25.645 -2.693 -13.019 1.00 51.78 81 GLY A C 1
ATOM 621 O O . GLY A 1 81 ? 26.586 -3.264 -13.563 1.00 51.78 81 GLY A O 1
ATOM 622 N N . VAL A 1 82 ? 25.349 -2.899 -11.731 1.00 51.62 82 VAL A N 1
ATOM 623 C CA . VAL A 1 82 ? 26.216 -3.707 -10.845 1.00 51.62 82 VAL A CA 1
ATOM 624 C C . VAL A 1 82 ? 25.874 -5.207 -10.879 1.00 51.62 82 VAL A C 1
ATOM 626 O O . VAL A 1 82 ? 26.753 -6.041 -10.673 1.00 51.62 82 VAL A O 1
ATOM 629 N N . PHE A 1 83 ? 24.631 -5.592 -11.204 1.00 47.25 83 PHE A N 1
ATOM 630 C CA . PHE A 1 83 ? 24.205 -7.001 -11.195 1.00 47.25 83 PHE A CA 1
ATOM 631 C C . PHE A 1 83 ? 23.866 -7.556 -12.587 1.00 47.25 83 PHE A C 1
ATOM 633 O O . PHE A 1 83 ? 23.078 -6.999 -13.351 1.00 47.25 83 PHE A O 1
ATOM 640 N N . LYS A 1 84 ? 24.473 -8.709 -12.911 1.00 45.31 84 LYS A N 1
ATOM 641 C CA . LYS A 1 84 ? 24.376 -9.401 -14.207 1.00 45.31 84 LYS A CA 1
ATOM 642 C C . LYS A 1 84 ? 22.914 -9.667 -14.588 1.00 45.31 84 LYS A C 1
ATOM 644 O O . LYS A 1 84 ? 22.192 -10.409 -13.922 1.00 45.31 84 LYS A O 1
ATOM 649 N N . ALA A 1 85 ? 22.519 -9.089 -15.718 1.00 52.19 85 ALA A N 1
ATOM 650 C CA . ALA A 1 85 ? 21.180 -9.019 -16.293 1.00 52.19 85 ALA A CA 1
ATOM 651 C C . ALA A 1 85 ? 20.570 -10.367 -16.756 1.00 52.19 85 ALA A C 1
ATOM 653 O O . ALA A 1 85 ? 20.121 -10.485 -17.895 1.00 52.19 85 ALA A O 1
ATOM 654 N N . ARG A 1 86 ? 20.529 -11.394 -15.894 1.00 54.03 86 ARG A N 1
ATOM 655 C CA . ARG A 1 86 ? 19.849 -12.678 -16.174 1.00 54.03 86 ARG A CA 1
ATOM 656 C C . ARG A 1 86 ? 18.529 -12.837 -15.405 1.00 54.03 86 ARG A C 1
ATOM 658 O O . ARG A 1 86 ? 17.554 -13.296 -15.989 1.00 54.03 86 ARG A O 1
ATOM 665 N N . PHE A 1 87 ? 18.440 -12.358 -14.161 1.00 59.75 87 PHE A N 1
ATOM 666 C CA . PHE A 1 87 ? 17.208 -12.426 -13.348 1.00 59.75 87 PHE A CA 1
ATOM 667 C C . PHE A 1 87 ? 16.162 -11.351 -13.679 1.00 59.75 87 PHE A C 1
ATOM 669 O O . PHE A 1 87 ? 14.995 -11.485 -13.330 1.00 59.75 87 PHE A O 1
ATOM 676 N N . ILE A 1 88 ? 16.548 -10.315 -14.420 1.00 62.62 88 ILE A N 1
ATOM 677 C CA . ILE A 1 88 ? 15.679 -9.197 -14.812 1.00 62.62 88 ILE A CA 1
ATOM 678 C C . ILE A 1 88 ? 14.521 -9.631 -15.725 1.00 62.62 88 ILE A C 1
ATOM 680 O O . ILE A 1 88 ? 13.412 -9.113 -15.608 1.00 62.62 88 ILE A O 1
ATOM 684 N N . ASN A 1 89 ? 14.756 -10.581 -16.637 1.00 64.50 89 ASN A N 1
ATOM 685 C CA . ASN A 1 89 ? 13.687 -11.101 -17.492 1.00 64.50 89 ASN A CA 1
ATOM 686 C C . ASN A 1 89 ? 12.704 -11.960 -16.687 1.00 64.50 89 ASN A C 1
ATOM 688 O O . ASN A 1 89 ? 11.503 -11.847 -16.906 1.00 64.50 89 ASN A O 1
ATOM 692 N N . LEU A 1 90 ? 13.197 -12.758 -15.732 1.00 67.88 90 LEU A N 1
ATOM 693 C CA . LEU A 1 90 ? 12.353 -13.552 -14.837 1.00 67.88 90 LEU A CA 1
ATOM 694 C C . LEU A 1 90 ? 11.500 -12.640 -13.944 1.00 67.88 90 LEU A C 1
ATOM 696 O O . LEU A 1 90 ? 10.291 -12.821 -13.865 1.00 67.88 90 LEU A O 1
ATOM 700 N N . PHE A 1 91 ? 12.104 -11.601 -13.362 1.00 68.12 91 PHE A N 1
ATOM 701 C CA . PHE A 1 91 ? 11.396 -10.598 -12.569 1.00 68.12 91 PHE A CA 1
ATOM 702 C C . PHE A 1 91 ? 10.315 -9.874 -13.381 1.00 68.12 91 PHE A C 1
ATOM 704 O O . PHE A 1 91 ? 9.190 -9.730 -12.915 1.00 68.12 91 PHE A O 1
ATOM 711 N N . MET A 1 92 ? 10.603 -9.492 -14.631 1.00 67.31 92 MET A N 1
ATOM 712 C CA . MET A 1 92 ? 9.582 -8.911 -15.510 1.00 67.31 92 MET A CA 1
ATOM 713 C C . MET A 1 92 ? 8.422 -9.870 -15.799 1.00 67.31 92 MET A C 1
ATOM 715 O O . MET A 1 92 ? 7.288 -9.411 -15.894 1.00 67.31 92 MET A O 1
ATOM 719 N N . VAL A 1 93 ? 8.670 -11.177 -15.941 1.00 70.50 93 VAL A N 1
ATOM 720 C CA . VAL A 1 93 ? 7.598 -12.175 -16.118 1.00 70.50 93 VAL A CA 1
ATOM 721 C C . VAL A 1 93 ? 6.779 -12.324 -14.835 1.00 70.50 93 VAL A C 1
ATOM 723 O O . VAL A 1 93 ? 5.551 -12.331 -14.900 1.00 70.50 93 VAL A O 1
ATOM 726 N N . ILE A 1 94 ? 7.435 -12.355 -13.672 1.00 73.94 94 ILE A N 1
ATOM 727 C CA . ILE A 1 94 ? 6.767 -12.401 -12.364 1.00 73.94 94 ILE A CA 1
ATOM 728 C C . ILE A 1 94 ? 5.856 -11.180 -12.195 1.00 73.94 94 ILE A C 1
ATOM 730 O O . ILE A 1 94 ? 4.673 -11.334 -11.916 1.00 73.94 94 ILE A O 1
ATOM 734 N N . VAL A 1 95 ? 6.363 -9.971 -12.438 1.00 73.44 95 VAL A N 1
ATOM 735 C CA . VAL A 1 95 ? 5.581 -8.736 -12.265 1.00 73.44 95 VAL A CA 1
ATOM 736 C C . VAL A 1 95 ? 4.493 -8.585 -13.328 1.00 73.44 95 VAL A C 1
ATOM 738 O O . VAL A 1 95 ? 3.426 -8.062 -13.037 1.00 73.44 95 VAL A O 1
ATOM 741 N N . ARG A 1 96 ? 4.714 -9.049 -14.562 1.00 73.38 96 ARG A N 1
ATOM 742 C CA . ARG A 1 96 ? 3.726 -8.902 -15.641 1.00 73.38 96 ARG A CA 1
ATOM 743 C C . ARG A 1 96 ? 2.637 -9.977 -15.630 1.00 73.38 96 ARG A C 1
ATOM 745 O O . ARG A 1 96 ? 1.563 -9.718 -16.160 1.00 73.38 96 ARG A O 1
ATOM 752 N N . VAL A 1 97 ? 2.909 -11.164 -15.081 1.00 74.62 97 VAL A N 1
ATOM 753 C CA . VAL A 1 97 ? 1.994 -12.320 -15.145 1.00 74.62 97 VAL A CA 1
ATOM 754 C C . VAL A 1 97 ? 1.618 -12.824 -13.757 1.00 74.62 97 VAL A C 1
ATOM 756 O O . VAL A 1 97 ? 0.438 -12.900 -13.443 1.00 74.62 97 VAL A O 1
ATOM 759 N N . ILE A 1 98 ? 2.591 -13.127 -12.897 1.00 79.50 98 ILE A N 1
ATOM 760 C CA . ILE A 1 98 ? 2.313 -13.753 -11.594 1.00 79.50 98 ILE A CA 1
ATOM 761 C C . ILE A 1 98 ? 1.667 -12.758 -10.629 1.00 79.50 98 ILE A C 1
ATOM 763 O O . ILE A 1 98 ? 0.668 -13.078 -9.996 1.00 79.50 98 ILE A O 1
ATOM 767 N N . ALA A 1 99 ? 2.196 -11.539 -10.544 1.00 81.75 99 ALA A N 1
ATOM 768 C CA . ALA A 1 99 ? 1.687 -10.506 -9.653 1.00 81.75 99 ALA A CA 1
ATOM 769 C C . ALA A 1 99 ? 0.233 -10.081 -9.959 1.00 81.75 99 ALA A C 1
ATOM 771 O O . ALA A 1 99 ? -0.567 -10.071 -9.024 1.00 81.75 99 ALA A O 1
ATOM 772 N N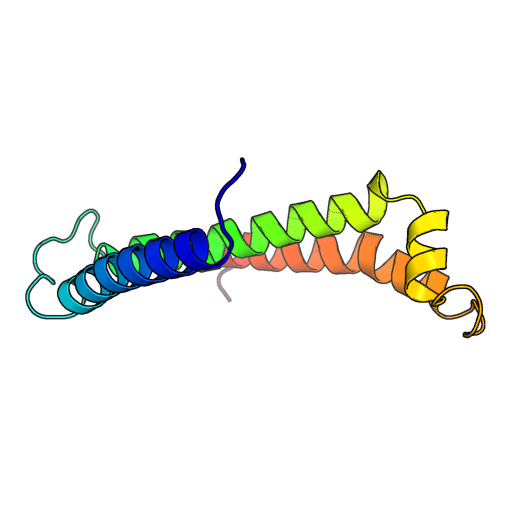 . PRO A 1 100 ? -0.177 -9.788 -11.215 1.00 78.94 100 PRO A N 1
ATOM 773 C CA . PRO A 1 100 ? -1.568 -9.429 -11.483 1.00 78.94 100 PRO A CA 1
ATOM 774 C C . PRO A 1 100 ? -2.516 -10.616 -11.291 1.00 78.94 100 PRO A C 1
ATOM 776 O O . PRO A 1 100 ? 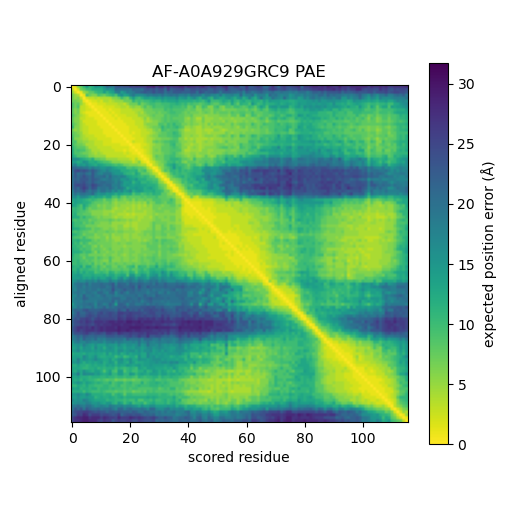-3.627 -10.414 -10.815 1.00 78.94 100 PRO A O 1
ATOM 779 N N . VAL A 1 101 ? -2.079 -11.847 -11.590 1.00 83.19 101 VAL A N 1
ATOM 780 C CA . VAL A 1 101 ? -2.878 -13.058 -11.339 1.00 83.19 101 VAL A CA 1
ATOM 781 C C . VAL A 1 101 ? -3.058 -13.296 -9.839 1.00 83.19 101 VAL A C 1
ATOM 783 O O . VAL A 1 101 ? -4.177 -13.531 -9.399 1.00 83.19 101 VAL A O 1
ATOM 786 N N . ALA A 1 102 ? -1.999 -13.170 -9.036 1.00 82.62 102 ALA A N 1
ATOM 787 C CA . ALA A 1 102 ? -2.082 -13.308 -7.583 1.00 82.62 102 ALA A CA 1
ATOM 788 C C . ALA A 1 102 ? -3.018 -12.259 -6.965 1.00 82.62 102 ALA A C 1
ATOM 790 O O . ALA A 1 102 ? -3.857 -12.599 -6.135 1.00 82.62 102 ALA A O 1
ATOM 791 N N . ILE A 1 103 ? -2.929 -11.000 -7.409 1.00 84.62 103 ILE A N 1
ATOM 792 C CA . ILE A 1 103 ? -3.810 -9.931 -6.922 1.00 84.62 103 ILE A CA 1
ATOM 793 C C . ILE A 1 103 ? -5.257 -10.164 -7.365 1.00 84.62 103 ILE A C 1
ATOM 795 O O . ILE A 1 103 ? -6.164 -9.981 -6.560 1.00 84.62 103 ILE A O 1
ATOM 799 N N . ALA A 1 104 ? -5.485 -10.624 -8.599 1.00 81.94 104 ALA A N 1
ATOM 800 C CA . ALA A 1 104 ? -6.819 -10.993 -9.065 1.00 81.94 104 ALA A CA 1
ATOM 801 C C . ALA A 1 104 ? -7.418 -12.145 -8.240 1.00 81.94 104 ALA A C 1
ATOM 803 O O . ALA A 1 104 ? -8.589 -12.080 -7.877 1.00 81.94 104 ALA A O 1
ATOM 804 N N . ILE A 1 105 ? -6.622 -13.162 -7.884 1.00 81.81 105 ILE A N 1
ATOM 805 C CA . ILE A 1 105 ? -7.058 -14.274 -7.022 1.00 81.81 105 ILE A CA 1
ATOM 806 C C . ILE A 1 105 ? -7.418 -13.770 -5.622 1.00 81.81 105 ILE A C 1
ATOM 808 O O . ILE A 1 105 ? -8.487 -14.107 -5.117 1.00 81.81 105 ILE A O 1
ATOM 812 N N . VAL A 1 106 ? -6.565 -12.940 -5.009 1.00 82.62 106 VAL A N 1
ATOM 813 C CA . VAL A 1 106 ? -6.846 -12.348 -3.691 1.00 82.62 106 VAL A CA 1
ATOM 814 C C . VAL A 1 106 ? -8.122 -11.512 -3.756 1.00 82.62 106 VAL A C 1
ATOM 816 O O . VAL A 1 106 ? -8.996 -11.683 -2.920 1.00 82.62 106 VAL A O 1
ATOM 819 N N . PHE A 1 107 ? -8.287 -10.671 -4.776 1.00 79.62 107 PHE A N 1
ATOM 820 C CA . PHE A 1 107 ? -9.484 -9.846 -4.935 1.00 79.62 107 PHE A CA 1
ATOM 821 C C . PHE A 1 107 ? -10.767 -10.675 -5.106 1.00 79.62 107 PHE A C 1
ATOM 823 O O . PHE A 1 107 ? -11.792 -10.359 -4.508 1.00 79.62 107 PHE A O 1
ATOM 830 N N . LEU A 1 108 ? -10.711 -11.765 -5.879 1.00 77.94 108 LEU A N 1
ATOM 831 C CA . LEU A 1 108 ? -11.836 -12.689 -6.070 1.00 77.94 108 LEU A CA 1
ATOM 832 C C . LEU A 1 108 ? -12.195 -13.465 -4.796 1.00 77.94 108 LEU A C 1
ATOM 834 O O . LEU A 1 108 ? -13.378 -13.687 -4.534 1.00 77.94 108 LEU A O 1
ATOM 838 N N . ASN A 1 109 ? -11.193 -13.865 -4.007 1.00 77.56 109 ASN A N 1
ATOM 839 C CA . ASN A 1 109 ? -11.404 -14.495 -2.703 1.00 77.56 109 ASN A CA 1
ATOM 840 C C . ASN A 1 109 ? -12.059 -13.503 -1.725 1.00 77.56 109 ASN A C 1
ATOM 842 O O . ASN A 1 109 ? -13.079 -13.815 -1.118 1.00 77.56 109 ASN A O 1
ATOM 846 N N . GLN A 1 110 ? -11.558 -12.267 -1.688 1.00 70.31 110 GLN A N 1
ATOM 847 C CA . GLN A 1 110 ? -12.081 -11.200 -0.836 1.00 70.31 110 GLN A CA 1
ATOM 848 C C . GLN A 1 110 ? -13.504 -10.752 -1.209 1.00 70.31 110 GLN A C 1
ATOM 850 O O . GLN A 1 110 ? -14.269 -10.356 -0.339 1.00 70.31 110 GLN A O 1
ATOM 855 N N . LEU A 1 111 ? -13.902 -10.850 -2.483 1.00 68.88 111 LEU A N 1
ATOM 856 C CA . LEU A 1 111 ? -15.281 -10.601 -2.932 1.00 68.88 111 LEU A CA 1
ATOM 857 C C . LEU A 1 111 ? -16.253 -11.757 -2.623 1.00 68.88 111 LEU A C 1
ATOM 859 O O . LEU A 1 111 ? -17.444 -11.643 -2.910 1.00 68.88 111 LEU A O 1
ATOM 863 N N . GLY A 1 112 ? -15.779 -12.866 -2.044 1.00 65.12 112 GLY A N 1
ATOM 864 C CA . GLY A 1 112 ? -16.622 -13.986 -1.615 1.00 65.12 112 GLY A CA 1
ATOM 865 C C . GLY A 1 112 ? -17.119 -14.901 -2.743 1.00 65.12 112 GLY A C 1
ATOM 866 O O . GLY A 1 112 ? -17.990 -15.737 -2.503 1.00 65.12 112 GLY A O 1
ATOM 867 N N . LEU A 1 113 ? -16.575 -14.778 -3.963 1.00 55.97 113 LEU A N 1
ATOM 868 C CA . LEU A 1 113 ? -16.924 -15.631 -5.114 1.00 55.97 113 LEU A CA 1
ATOM 869 C C . LEU A 1 113 ? -16.197 -16.988 -5.106 1.00 55.97 113 LEU A C 1
ATOM 871 O O . LEU A 1 113 ? -16.636 -17.924 -5.771 1.00 55.97 113 LEU A O 1
ATOM 875 N N . LEU A 1 114 ? -15.126 -17.120 -4.320 1.00 47.22 114 LEU A N 1
ATOM 876 C CA . LEU A 1 114 ? -14.466 -18.388 -4.016 1.00 47.22 114 LEU A CA 1
ATOM 877 C C . LEU A 1 114 ? -14.426 -18.553 -2.496 1.00 47.22 114 LEU A C 1
ATOM 879 O O . LEU A 1 114 ? -13.535 -18.028 -1.836 1.00 47.22 114 LEU A O 1
ATOM 883 N N . LYS A 1 115 ? -15.412 -19.271 -1.945 1.00 41.12 115 LYS A N 1
ATOM 884 C CA . LYS A 1 115 ? -15.335 -19.797 -0.579 1.00 41.12 115 LYS A CA 1
ATOM 885 C C . LYS A 1 115 ? -14.235 -20.858 -0.539 1.00 41.12 115 LYS A C 1
ATOM 887 O O . LYS A 1 115 ? -14.448 -21.964 -1.033 1.00 41.12 115 LYS A O 1
ATOM 892 N N . PHE A 1 116 ? -13.094 -20.512 0.038 1.00 44.62 116 PHE A N 1
ATOM 893 C CA . PHE A 1 116 ? -12.178 -21.464 0.656 1.00 44.62 116 PHE A CA 1
ATOM 894 C C . PHE A 1 116 ? -11.905 -20.992 2.076 1.00 44.62 116 PHE A C 1
ATOM 896 O O . PHE A 1 116 ? -11.663 -19.774 2.229 1.00 44.62 116 PHE A O 1
#

Foldseek 3Di:
DPDDPVRVVVVVVVVVVVVVVVLVCQVPPVVVPDPPNGGPNVVVVLCVPQPVVLVVQLVVLCCLQPPCDLVNLCCVVCVNPVDDPPCSVVVSCCSNPVSNVVSVVSNCVSVVVDDD

Mean predicted aligned error: 11.65 Å

pLDDT: mean 72.18, std 13.16, range [41.12, 93.12]

Solvent-accessible surface area (backbone atoms only — not comparable to full-atom values): 6582 Å² total; per-residue (Å²): 136,95,68,57,70,69,59,53,51,53,52,50,50,53,53,51,50,56,52,49,52,53,38,55,42,29,75,53,93,43,54,81,63,44,68,90,83,40,33,59,44,58,55,53,48,48,46,45,62,51,45,48,47,39,51,51,51,41,53,51,36,48,39,60,52,66,66,56,41,81,62,54,57,47,43,63,74,23,66,78,72,78,54,81,86,67,61,59,62,55,50,50,46,39,41,56,48,50,49,50,51,52,36,50,51,52,40,40,41,62,71,62,81,48,90,124